Protein AF-A0A965RCB0-F1 (afdb_monomer)

Nearest PDB structures (foldseek):
  7vq3-assembly1_A  TM=2.654E-01  e=3.333E+00  Arabidopsis thaliana

Mean predicted aligned error: 4.6 Å

Radius of gyration: 15.85 Å; Cα contacts (8 Å, |Δi|>4): 165; chains: 1; bounding box: 37×28×46 Å

Structure (mmCIF, N/CA/C/O backbone):
data_AF-A0A965RCB0-F1
#
_entry.id   AF-A0A965RCB0-F1
#
loop_
_atom_site.group_PDB
_atom_site.id
_atom_site.type_symbol
_atom_site.label_atom_id
_atom_site.label_alt_id
_atom_site.label_comp_id
_atom_site.label_asym_id
_a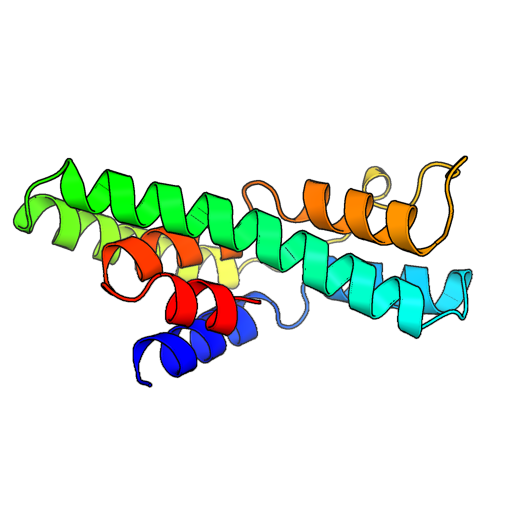tom_site.label_entity_id
_atom_site.label_seq_id
_atom_site.pdbx_PDB_ins_code
_atom_site.Cartn_x
_atom_site.Cartn_y
_atom_site.Cartn_z
_atom_site.occupancy
_atom_site.B_iso_or_equiv
_atom_site.auth_seq_id
_atom_site.auth_comp_id
_atom_site.auth_asym_id
_atom_site.auth_atom_id
_atom_site.pdbx_PDB_model_num
ATOM 1 N N . MET A 1 1 ? 1.564 10.329 13.895 1.00 86.12 1 MET A N 1
ATOM 2 C CA . MET A 1 1 ? 2.891 9.777 13.547 1.00 86.12 1 MET A CA 1
ATOM 3 C C . MET A 1 1 ? 2.936 8.266 13.722 1.00 86.12 1 MET A C 1
ATOM 5 O O . MET A 1 1 ? 3.402 7.598 12.817 1.00 86.12 1 MET A O 1
ATOM 9 N N . GLU A 1 2 ? 2.385 7.724 14.816 1.00 94.62 2 GLU A N 1
ATOM 10 C CA . GLU A 1 2 ? 2.301 6.270 15.046 1.00 94.62 2 GLU A CA 1
ATOM 11 C C . GLU A 1 2 ? 1.715 5.489 13.858 1.00 94.62 2 GLU A C 1
ATOM 13 O O . GLU A 1 2 ? 2.375 4.587 13.361 1.00 94.62 2 GLU A O 1
ATOM 18 N N . ALA A 1 3 ? 0.532 5.873 13.357 1.00 95.50 3 ALA A N 1
ATOM 19 C CA . ALA A 1 3 ? -0.124 5.180 12.242 1.00 95.50 3 ALA A CA 1
ATOM 20 C C . ALA A 1 3 ? 0.777 5.051 11.004 1.00 95.50 3 ALA A C 1
ATOM 22 O O . ALA A 1 3 ? 0.849 3.978 10.421 1.00 95.50 3 ALA A O 1
ATOM 23 N N . PHE A 1 4 ? 1.501 6.117 10.648 1.00 97.50 4 PHE A N 1
ATOM 24 C CA . PHE A 1 4 ? 2.447 6.114 9.533 1.00 97.50 4 PHE A CA 1
ATOM 25 C C . PHE A 1 4 ? 3.600 5.139 9.797 1.00 97.50 4 PHE A C 1
ATOM 27 O O . PHE A 1 4 ? 3.783 4.199 9.039 1.00 97.50 4 PHE A O 1
ATOM 34 N N . LEU A 1 5 ? 4.308 5.290 10.922 1.00 97.56 5 LEU A N 1
ATOM 35 C CA . LEU A 1 5 ? 5.487 4.473 11.236 1.00 97.56 5 LEU A CA 1
ATOM 36 C C . LEU A 1 5 ? 5.163 2.984 11.417 1.00 97.56 5 L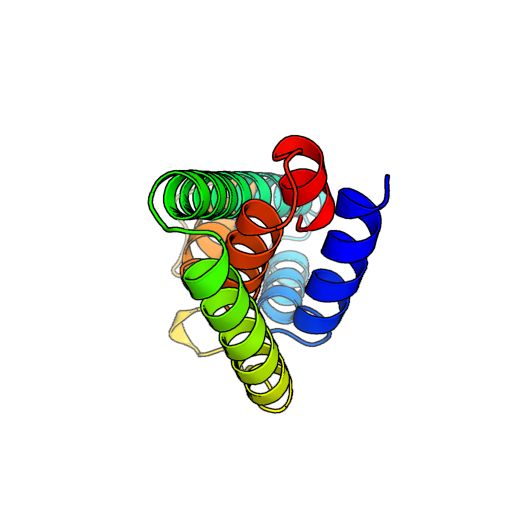EU A C 1
ATOM 38 O O . LEU A 1 5 ? 5.934 2.134 10.981 1.00 97.56 5 LEU A O 1
ATOM 42 N N . VAL A 1 6 ? 4.031 2.660 12.049 1.00 95.44 6 VAL A N 1
ATOM 43 C CA . VAL A 1 6 ? 3.577 1.272 12.221 1.00 95.44 6 VAL A CA 1
ATOM 44 C C . VAL A 1 6 ? 3.198 0.665 10.875 1.00 95.44 6 VAL A C 1
ATOM 46 O O . VAL A 1 6 ? 3.596 -0.461 10.589 1.00 95.44 6 VAL A O 1
ATOM 49 N N . SER A 1 7 ? 2.478 1.415 10.038 1.00 96.19 7 SER A N 1
ATOM 50 C CA . SER A 1 7 ? 2.108 0.965 8.694 1.00 96.19 7 SER A CA 1
ATOM 51 C C . SER A 1 7 ? 3.342 0.721 7.830 1.00 96.19 7 SER A C 1
ATOM 53 O O . SER A 1 7 ? 3.466 -0.353 7.247 1.00 96.19 7 SER A O 1
ATOM 55 N N . THR A 1 8 ? 4.300 1.652 7.846 1.00 96.69 8 THR A N 1
ATOM 56 C CA . THR A 1 8 ? 5.586 1.503 7.156 1.00 96.69 8 THR A CA 1
ATOM 57 C C . THR A 1 8 ? 6.358 0.300 7.652 1.00 96.69 8 THR A C 1
ATOM 59 O O . THR A 1 8 ? 6.821 -0.487 6.841 1.00 96.69 8 THR A O 1
ATOM 62 N N . GLY A 1 9 ? 6.477 0.109 8.967 1.00 94.81 9 GLY A N 1
ATOM 63 C CA . GLY A 1 9 ? 7.197 -1.038 9.516 1.00 94.81 9 GLY A CA 1
ATOM 64 C C . GLY A 1 9 ? 6.578 -2.375 9.105 1.00 94.81 9 GLY A C 1
ATOM 65 O O . GLY A 1 9 ? 7.295 -3.279 8.691 1.00 94.81 9 GLY A O 1
ATOM 66 N N . ILE A 1 10 ? 5.251 -2.496 9.188 1.00 92.19 10 ILE A N 1
ATOM 67 C CA . ILE A 1 10 ? 4.543 -3.738 8.851 1.00 92.19 10 ILE A CA 1
ATOM 68 C C . ILE A 1 10 ? 4.636 -4.036 7.357 1.00 92.19 10 ILE A C 1
ATOM 70 O O . ILE A 1 10 ? 4.983 -5.155 6.988 1.00 92.19 10 ILE A O 1
ATOM 74 N N . VAL A 1 11 ? 4.348 -3.053 6.502 1.00 93.19 11 VAL A N 1
ATOM 75 C CA . VAL A 1 11 ? 4.361 -3.263 5.050 1.00 93.19 11 VAL A CA 1
ATOM 76 C C . VAL A 1 11 ? 5.781 -3.439 4.529 1.00 93.19 11 VAL A C 1
ATOM 78 O O . VAL A 1 11 ? 6.012 -4.347 3.742 1.00 93.19 11 VAL A O 1
ATOM 81 N N . ALA A 1 12 ? 6.762 -2.687 5.037 1.00 92.56 12 ALA A N 1
ATOM 82 C CA . ALA A 1 12 ? 8.160 -2.902 4.669 1.00 92.56 12 ALA A CA 1
ATOM 83 C C . ALA A 1 12 ? 8.622 -4.326 5.001 1.00 92.56 12 ALA A C 1
ATOM 85 O O . ALA A 1 12 ? 9.310 -4.937 4.195 1.00 92.56 12 ALA A O 1
ATOM 86 N N . LEU A 1 13 ? 8.230 -4.877 6.156 1.00 89.69 13 LEU A N 1
ATOM 87 C CA . LEU A 1 13 ? 8.535 -6.271 6.489 1.00 89.69 13 LEU A CA 1
ATOM 88 C C . LEU A 1 13 ? 7.820 -7.261 5.564 1.00 89.69 13 LEU A C 1
ATOM 90 O O . LEU A 1 13 ? 8.425 -8.259 5.183 1.00 89.69 13 LEU A O 1
ATOM 94 N N . ALA A 1 14 ? 6.569 -6.982 5.194 1.00 87.88 14 ALA A N 1
ATOM 95 C CA . ALA A 1 14 ? 5.803 -7.832 4.290 1.00 87.88 14 ALA A CA 1
ATOM 96 C C . ALA A 1 14 ? 6.379 -7.846 2.863 1.00 87.88 14 ALA A C 1
ATOM 98 O O . ALA A 1 14 ? 6.356 -8.890 2.222 1.00 87.88 14 ALA A O 1
ATOM 99 N N . GLU A 1 15 ? 6.919 -6.721 2.394 1.00 89.25 15 GLU A N 1
ATOM 100 C CA . GLU A 1 15 ? 7.421 -6.528 1.025 1.00 89.25 15 GLU A CA 1
ATOM 101 C C . GLU A 1 15 ? 8.904 -6.904 0.843 1.00 89.25 15 GLU A C 1
ATOM 103 O O . GLU A 1 15 ? 9.420 -6.891 -0.278 1.00 89.25 15 GLU A O 1
ATOM 108 N N . ILE A 1 16 ? 9.648 -7.219 1.914 1.00 88.69 16 ILE A N 1
ATOM 109 C CA . ILE A 1 16 ? 11.057 -7.629 1.788 1.00 88.69 16 ILE A CA 1
ATOM 110 C C . ILE A 1 16 ? 11.152 -8.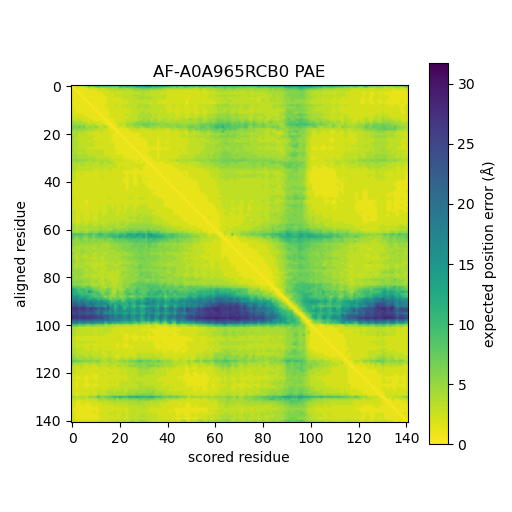969 1.050 1.00 88.69 16 ILE A C 1
ATOM 112 O O . ILE A 1 16 ? 10.704 -10.001 1.543 1.00 88.69 16 ILE A O 1
ATOM 116 N N . GLY A 1 17 ? 11.823 -8.957 -0.106 1.00 83.69 17 GLY A N 1
ATOM 117 C CA . GLY A 1 17 ? 12.051 -10.153 -0.917 1.00 83.69 17 GLY A CA 1
ATOM 118 C C . GLY A 1 17 ? 10.854 -10.578 -1.769 1.00 83.69 17 GLY A C 1
ATOM 119 O O . GLY A 1 17 ? 10.853 -11.699 -2.271 1.00 83.69 17 GLY A O 1
ATOM 120 N N . ASP A 1 18 ? 9.861 -9.705 -1.936 1.00 89.00 18 ASP A N 1
ATOM 121 C CA . ASP A 1 18 ? 8.636 -10.007 -2.674 1.00 89.00 18 ASP A CA 1
ATOM 122 C C . ASP A 1 18 ? 8.822 -9.990 -4.210 1.00 89.00 18 ASP A C 1
ATOM 124 O O . ASP A 1 18 ? 9.764 -9.403 -4.762 1.00 89.00 18 ASP A O 1
ATOM 128 N N . LYS A 1 19 ? 7.877 -10.606 -4.927 1.00 87.31 19 LYS A N 1
ATOM 129 C CA . LYS A 1 19 ? 7.730 -10.605 -6.389 1.00 87.31 19 LYS A CA 1
ATOM 130 C C . LYS A 1 19 ? 7.731 -9.182 -6.965 1.00 87.31 19 LYS A C 1
ATOM 132 O O . LYS A 1 19 ? 8.301 -8.959 -8.033 1.00 87.31 19 LYS A O 1
ATOM 137 N N . THR A 1 20 ? 7.177 -8.201 -6.249 1.00 91.00 20 THR A N 1
ATOM 138 C CA . THR A 1 20 ? 7.155 -6.777 -6.630 1.00 91.00 20 THR A CA 1
ATOM 139 C C . THR A 1 20 ? 8.577 -6.206 -6.742 1.00 91.00 20 THR A C 1
ATOM 141 O O . THR A 1 20 ? 8.886 -5.491 -7.700 1.00 91.00 20 THR A O 1
ATOM 144 N N . GLN A 1 21 ? 9.501 -6.599 -5.853 1.00 91.88 21 GLN A N 1
ATOM 145 C CA . GLN A 1 21 ? 10.914 -6.205 -5.920 1.00 91.88 21 GLN A CA 1
ATOM 146 C C . GLN A 1 21 ? 11.618 -6.804 -7.141 1.00 91.88 21 GLN A C 1
ATOM 148 O O . GLN A 1 21 ? 12.371 -6.117 -7.840 1.00 91.88 21 GLN A O 1
ATOM 153 N N . LEU A 1 22 ? 11.358 -8.081 -7.432 1.00 90.94 22 LEU A N 1
ATOM 154 C CA . LEU A 1 22 ? 11.930 -8.748 -8.599 1.00 90.94 22 LEU A CA 1
ATOM 155 C C . LEU A 1 22 ? 11.384 -8.149 -9.907 1.00 90.94 22 LEU A C 1
ATOM 157 O O . LEU A 1 22 ? 12.152 -7.897 -10.839 1.00 90.94 22 LEU A O 1
ATOM 161 N N . LEU A 1 23 ? 10.087 -7.833 -9.965 1.00 91.81 23 LEU A N 1
ATOM 162 C CA . LEU A 1 23 ? 9.471 -7.130 -11.090 1.00 91.81 23 LEU A CA 1
ATOM 163 C C . LEU A 1 23 ? 10.093 -5.740 -11.292 1.00 91.81 23 LEU A C 1
ATOM 165 O O . LEU A 1 23 ? 10.438 -5.384 -12.423 1.00 91.81 23 LEU A O 1
ATOM 169 N N . ALA A 1 24 ? 10.300 -4.968 -10.216 1.00 93.25 24 ALA A N 1
ATOM 170 C CA . ALA A 1 24 ? 10.993 -3.679 -10.285 1.00 93.25 24 ALA A CA 1
ATOM 171 C C . ALA A 1 24 ? 12.395 -3.829 -10.899 1.00 93.25 24 ALA A C 1
ATOM 173 O O . ALA A 1 24 ? 12.772 -3.050 -11.780 1.00 93.25 24 ALA A O 1
ATOM 174 N N . LEU A 1 25 ? 13.143 -4.860 -10.487 1.00 93.00 25 LEU A N 1
ATOM 175 C CA . LEU A 1 25 ? 14.478 -5.161 -11.003 1.00 93.00 25 LEU A CA 1
ATOM 176 C C . LEU A 1 25 ? 14.449 -5.522 -12.495 1.00 93.00 25 LEU A C 1
ATOM 178 O O . LEU A 1 25 ? 15.250 -4.990 -13.269 1.00 93.00 25 LEU A O 1
ATOM 182 N N . VAL A 1 26 ? 13.500 -6.356 -12.928 1.00 92.25 26 VAL A N 1
ATOM 183 C CA . VAL A 1 26 ? 13.316 -6.720 -14.344 1.00 92.25 26 VAL A CA 1
ATOM 184 C C . VAL A 1 26 ? 12.987 -5.489 -15.191 1.00 92.25 26 VAL A C 1
ATOM 186 O O . VAL A 1 26 ? 13.603 -5.271 -16.238 1.00 92.25 26 VAL A O 1
ATOM 189 N N . LEU A 1 27 ? 12.056 -4.642 -14.742 1.00 92.88 27 LEU A N 1
ATOM 190 C CA . LEU A 1 27 ? 11.689 -3.411 -15.447 1.00 92.88 27 LEU A CA 1
ATOM 191 C C . LEU A 1 27 ? 12.866 -2.430 -15.521 1.00 92.88 27 LEU A C 1
ATOM 193 O O . LEU A 1 27 ? 13.099 -1.833 -16.577 1.00 92.88 27 LEU A O 1
ATOM 197 N N . ALA A 1 28 ? 13.634 -2.287 -14.438 1.00 94.25 28 ALA A N 1
ATOM 198 C CA . ALA A 1 28 ? 14.822 -1.440 -14.397 1.00 94.25 28 ALA A CA 1
ATOM 199 C C . ALA A 1 28 ? 15.906 -1.937 -15.366 1.00 94.25 28 ALA A C 1
ATOM 201 O O . ALA A 1 28 ? 16.444 -1.140 -16.142 1.00 94.25 28 ALA A O 1
ATOM 202 N N . ALA A 1 29 ? 16.172 -3.247 -15.390 1.00 94.31 29 ALA A N 1
ATOM 203 C CA . ALA A 1 29 ? 17.139 -3.865 -16.294 1.00 94.31 29 ALA A CA 1
ATOM 204 C C . ALA A 1 29 ? 16.720 -3.747 -17.771 1.00 94.31 29 ALA A C 1
ATOM 206 O O . ALA A 1 29 ? 17.552 -3.428 -18.626 1.00 94.31 29 ALA A O 1
ATOM 207 N N . LYS A 1 30 ? 15.427 -3.955 -18.063 1.00 90.94 30 LYS A N 1
ATOM 208 C CA . LYS A 1 30 ? 14.850 -3.924 -19.416 1.00 90.94 30 LYS A CA 1
ATOM 209 C C . LYS A 1 30 ? 14.770 -2.513 -19.992 1.00 90.94 30 LYS A C 1
ATOM 211 O O . LYS A 1 30 ? 15.195 -2.288 -21.122 1.00 90.94 30 LYS A O 1
ATOM 216 N N . TYR A 1 31 ? 14.204 -1.566 -19.243 1.00 91.56 31 TYR A N 1
ATOM 217 C CA . TYR A 1 31 ? 13.878 -0.238 -19.770 1.00 91.56 31 TYR A CA 1
ATOM 218 C C . TYR A 1 31 ? 14.932 0.824 -19.470 1.00 91.56 31 TYR A C 1
ATOM 220 O O . TYR A 1 31 ? 14.967 1.829 -20.179 1.00 91.56 31 TYR A O 1
ATOM 228 N N . ARG A 1 32 ? 15.771 0.636 -18.439 1.00 93.88 32 ARG A N 1
ATOM 229 C CA . ARG A 1 32 ? 16.829 1.583 -18.026 1.00 93.88 32 ARG A CA 1
ATOM 230 C C . ARG A 1 32 ? 16.336 3.029 -17.849 1.00 93.88 32 ARG A C 1
ATOM 232 O O . ARG A 1 32 ? 17.065 3.986 -18.097 1.00 93.88 32 ARG A O 1
ATOM 239 N N . LYS A 1 33 ? 15.077 3.193 -17.433 1.00 94.75 33 LYS A N 1
ATOM 240 C CA . LYS A 1 33 ? 14.413 4.485 -17.199 1.00 94.75 33 LYS A CA 1
ATOM 241 C C . LYS A 1 33 ? 13.858 4.521 -15.770 1.00 94.75 33 LYS A C 1
ATOM 243 O O . LYS A 1 33 ? 12.669 4.271 -15.592 1.00 94.75 33 LYS A O 1
ATOM 248 N N . PRO A 1 34 ? 14.690 4.816 -14.754 1.00 95.06 34 PRO A N 1
ATOM 249 C CA . PRO A 1 34 ? 14.295 4.687 -13.350 1.00 95.06 34 PRO A CA 1
ATOM 250 C C . PRO A 1 34 ? 13.177 5.655 -12.953 1.00 95.06 34 PRO A C 1
ATOM 252 O O . PRO A 1 34 ? 12.261 5.255 -12.249 1.00 95.06 34 PRO A O 1
ATOM 255 N N . ILE A 1 35 ? 13.192 6.898 -13.447 1.00 97.62 35 ILE A N 1
ATOM 256 C CA . ILE A 1 35 ? 12.208 7.918 -13.048 1.00 97.62 35 ILE A CA 1
ATOM 257 C C . ILE A 1 35 ? 10.764 7.504 -13.414 1.00 97.62 35 ILE A C 1
ATOM 259 O O . ILE A 1 35 ? 9.926 7.461 -12.516 1.00 97.62 35 ILE A O 1
ATOM 263 N N . PRO A 1 36 ? 10.444 7.131 -14.675 1.00 96.62 36 PRO A N 1
ATOM 264 C CA . PRO A 1 36 ? 9.117 6.610 -15.014 1.00 96.62 36 PRO A CA 1
ATOM 265 C C . PRO A 1 36 ? 8.704 5.368 -14.221 1.00 96.62 36 PRO A C 1
ATOM 267 O O . PRO A 1 36 ? 7.522 5.211 -13.936 1.00 96.62 36 PRO A O 1
ATOM 270 N N . ILE A 1 37 ? 9.657 4.494 -13.884 1.00 96.50 37 ILE A N 1
ATOM 271 C CA . ILE A 1 37 ? 9.388 3.273 -13.117 1.00 96.50 37 ILE A CA 1
ATOM 272 C C . ILE A 1 37 ? 9.004 3.640 -11.682 1.00 96.50 37 ILE A C 1
ATOM 274 O O . ILE A 1 37 ? 7.947 3.228 -11.225 1.00 96.50 37 ILE A O 1
ATOM 278 N N . ILE A 1 38 ? 9.800 4.475 -11.007 1.00 97.50 38 ILE A N 1
ATOM 279 C CA . ILE A 1 38 ? 9.545 4.919 -9.628 1.00 97.50 38 ILE A CA 1
ATOM 280 C C . ILE A 1 38 ? 8.165 5.569 -9.514 1.00 97.50 38 ILE A C 1
ATOM 282 O O . ILE A 1 38 ? 7.382 5.190 -8.651 1.00 97.50 38 ILE A O 1
ATOM 286 N N . PHE A 1 39 ? 7.831 6.505 -10.410 1.00 98.19 39 PHE A N 1
ATOM 287 C CA . PHE A 1 39 ? 6.511 7.141 -10.384 1.00 98.19 39 PHE A CA 1
ATOM 288 C C . PHE A 1 39 ? 5.378 6.178 -10.750 1.00 98.19 39 PHE A C 1
ATOM 290 O O . PHE A 1 39 ? 4.279 6.316 -10.221 1.00 98.19 39 PHE A O 1
ATOM 297 N N . GLY A 1 40 ? 5.628 5.213 -11.639 1.00 97.44 40 GLY A N 1
ATOM 298 C CA . GLY A 1 40 ? 4.654 4.176 -11.972 1.00 97.44 40 GLY A CA 1
ATOM 299 C C . GLY A 1 40 ? 4.311 3.312 -10.759 1.00 97.44 40 GLY A C 1
ATOM 300 O O . GLY A 1 40 ? 3.132 3.141 -10.467 1.00 97.44 40 GLY A O 1
ATOM 301 N N . ILE A 1 41 ? 5.333 2.839 -10.034 1.00 96.44 41 ILE A N 1
ATOM 302 C CA . ILE A 1 41 ? 5.182 2.063 -8.793 1.00 96.44 41 ILE A CA 1
ATOM 303 C C . ILE A 1 41 ? 4.459 2.905 -7.744 1.00 96.44 41 ILE A C 1
ATOM 305 O O . ILE A 1 41 ? 3.398 2.507 -7.288 1.00 96.44 41 ILE A O 1
ATOM 309 N N . LEU A 1 42 ? 4.976 4.101 -7.440 1.00 97.50 42 LEU A N 1
ATOM 310 C CA . LEU A 1 42 ? 4.433 4.981 -6.404 1.00 97.50 42 LEU A CA 1
ATOM 311 C C . LEU A 1 42 ? 2.943 5.282 -6.608 1.00 97.50 42 LEU A C 1
ATOM 313 O O . LEU A 1 42 ? 2.163 5.251 -5.664 1.00 97.50 42 LEU A O 1
ATOM 317 N N . ILE A 1 43 ? 2.529 5.605 -7.836 1.00 98.12 43 ILE A N 1
ATOM 318 C CA . ILE A 1 43 ? 1.124 5.933 -8.106 1.00 98.12 43 ILE A CA 1
ATOM 319 C C . ILE A 1 43 ? 0.262 4.665 -8.090 1.00 98.12 43 ILE A C 1
ATOM 321 O O . ILE A 1 43 ? -0.872 4.720 -7.618 1.00 98.12 43 ILE A O 1
ATOM 325 N N . ALA A 1 44 ? 0.778 3.529 -8.565 1.00 96.56 44 ALA A N 1
ATOM 326 C CA . ALA A 1 44 ? 0.064 2.257 -8.497 1.00 96.56 44 ALA A CA 1
ATOM 327 C C . ALA A 1 44 ? -0.210 1.851 -7.046 1.00 96.56 44 ALA A C 1
ATOM 329 O O . ALA A 1 44 ? -1.359 1.575 -6.694 1.00 96.56 44 ALA A O 1
ATOM 330 N N . THR A 1 45 ? 0.819 1.889 -6.197 1.00 95.69 45 THR A N 1
ATOM 331 C CA . THR A 1 45 ? 0.703 1.535 -4.784 1.00 95.69 45 THR A CA 1
ATOM 332 C C . THR A 1 45 ? -0.165 2.541 -4.040 1.00 95.69 45 THR A C 1
ATOM 334 O O . THR A 1 45 ? -1.085 2.106 -3.357 1.00 95.69 45 THR A O 1
ATOM 337 N N . LEU A 1 46 ? -0.020 3.855 -4.259 1.00 97.75 46 LEU A N 1
ATOM 338 C CA . LEU A 1 46 ? -0.900 4.859 -3.639 1.00 97.75 46 LEU A CA 1
ATOM 339 C C . LEU A 1 46 ? -2.378 4.616 -3.952 1.00 97.75 46 LEU A C 1
ATOM 341 O O . LEU A 1 46 ? -3.213 4.705 -3.054 1.00 97.75 46 LEU A O 1
ATOM 345 N N . VAL A 1 47 ? -2.720 4.320 -5.210 1.00 97.75 47 VAL A N 1
ATOM 346 C CA . VAL A 1 47 ? -4.116 4.062 -5.596 1.00 97.75 47 VAL A CA 1
ATOM 347 C C . VAL A 1 47 ? -4.620 2.779 -4.937 1.00 97.75 47 VAL A C 1
ATOM 349 O O . VAL A 1 47 ? -5.690 2.798 -4.328 1.00 97.75 47 VAL A O 1
ATOM 352 N N . ASN A 1 48 ? -3.851 1.690 -4.998 1.00 96.38 48 ASN A N 1
ATOM 353 C CA . ASN A 1 48 ? -4.223 0.421 -4.370 1.00 96.38 48 ASN A CA 1
ATOM 354 C C . ASN A 1 48 ? -4.424 0.563 -2.857 1.00 96.38 48 ASN A C 1
ATOM 356 O O . ASN A 1 48 ? -5.455 0.161 -2.316 1.00 96.38 48 ASN A O 1
ATOM 360 N N . HIS A 1 49 ? -3.483 1.212 -2.181 1.00 96.56 49 HIS A N 1
ATOM 361 C CA . HIS A 1 49 ? -3.507 1.401 -0.739 1.00 96.56 49 HIS A CA 1
ATOM 362 C C . HIS A 1 49 ? -4.591 2.393 -0.305 1.00 96.56 49 HIS A C 1
ATOM 364 O O . HIS A 1 49 ? -5.217 2.195 0.734 1.00 96.56 49 HIS A O 1
ATOM 370 N N . ALA A 1 50 ? -4.897 3.414 -1.112 1.00 97.44 50 ALA A N 1
ATOM 371 C CA . ALA A 1 50 ? -6.029 4.304 -0.864 1.00 97.44 50 ALA A CA 1
ATOM 372 C C . ALA A 1 50 ? -7.372 3.566 -0.935 1.00 97.44 50 ALA A C 1
ATOM 374 O O . ALA A 1 50 ? -8.223 3.768 -0.067 1.00 97.44 50 ALA A O 1
ATOM 375 N N . VAL A 1 51 ? -7.556 2.690 -1.930 1.00 97.12 51 VAL A N 1
ATOM 376 C CA . VAL A 1 51 ? -8.766 1.861 -2.051 1.00 97.12 51 VAL A CA 1
ATOM 377 C C . VAL A 1 51 ? -8.869 0.896 -0.871 1.00 97.12 51 VAL A C 1
ATOM 379 O O . VAL A 1 51 ? -9.895 0.869 -0.192 1.00 97.12 51 VAL A O 1
ATOM 382 N N . ALA A 1 52 ? -7.796 0.161 -0.574 1.00 96.12 52 ALA A N 1
ATOM 383 C CA . ALA A 1 52 ? -7.725 -0.763 0.555 1.00 96.12 52 ALA A CA 1
ATOM 384 C C . ALA A 1 52 ? -8.009 -0.053 1.892 1.00 96.12 52 ALA A C 1
ATOM 386 O O . ALA A 1 52 ? -8.826 -0.506 2.696 1.00 96.12 52 ALA A O 1
ATOM 387 N N . GLY A 1 53 ? -7.399 1.112 2.104 1.00 96.38 53 GLY A N 1
ATOM 388 C CA . GLY A 1 53 ? -7.605 1.912 3.301 1.00 96.38 53 GLY A CA 1
ATOM 389 C C . GLY A 1 53 ? -9.038 2.434 3.421 1.00 96.38 53 GLY A C 1
ATOM 390 O O . GLY A 1 53 ? -9.621 2.384 4.504 1.00 96.38 53 GLY A O 1
ATOM 391 N N . TYR A 1 54 ? -9.641 2.893 2.320 1.00 96.44 54 TYR A N 1
ATOM 392 C CA . TYR A 1 54 ? -11.041 3.321 2.316 1.00 96.44 54 TYR A CA 1
ATOM 393 C C . TYR A 1 54 ? -11.978 2.169 2.693 1.00 96.44 54 TYR A C 1
ATOM 395 O O . TYR A 1 54 ? -12.860 2.345 3.534 1.00 96.44 54 TYR A O 1
ATOM 403 N N . VAL A 1 55 ? -11.749 0.977 2.132 1.00 94.88 55 VAL A N 1
ATOM 404 C CA . VAL A 1 55 ? -12.495 -0.236 2.494 1.00 94.88 55 VAL A CA 1
ATOM 405 C C . VAL A 1 55 ? -12.325 -0.556 3.981 1.00 94.88 55 VAL A C 1
ATOM 407 O O . VAL A 1 55 ? -13.320 -0.805 4.656 1.00 94.88 55 VAL A O 1
ATOM 410 N N . GLY A 1 56 ? -11.106 -0.485 4.522 1.00 93.88 56 GLY A N 1
ATOM 411 C CA . GLY A 1 56 ? -10.845 -0.698 5.950 1.00 93.88 56 GLY A CA 1
ATOM 412 C C . GLY A 1 56 ? -11.596 0.276 6.858 1.00 93.88 56 GLY A C 1
ATOM 413 O O . GLY A 1 56 ? -12.270 -0.144 7.801 1.00 93.88 56 GLY A O 1
ATOM 414 N N . ALA A 1 57 ? -11.552 1.569 6.536 1.00 93.44 57 ALA A N 1
ATOM 415 C CA . ALA A 1 57 ? -12.283 2.599 7.271 1.00 93.44 57 ALA A CA 1
ATOM 416 C C . ALA A 1 57 ? -13.807 2.395 7.189 1.00 93.44 57 ALA A C 1
ATOM 418 O O . ALA A 1 57 ? -14.517 2.551 8.185 1.00 93.44 57 ALA A O 1
ATOM 419 N N . TRP A 1 58 ? -14.316 2.001 6.018 1.00 94.06 58 TRP A N 1
ATOM 420 C CA . TRP A 1 58 ? -15.730 1.691 5.829 1.00 94.06 58 TRP A CA 1
ATOM 421 C C . TRP A 1 58 ? -16.164 0.478 6.658 1.00 94.06 58 TRP A C 1
ATOM 423 O O . TRP A 1 58 ? -17.149 0.573 7.393 1.00 94.06 58 TRP A O 1
ATOM 433 N N . VAL A 1 59 ? -15.401 -0.621 6.625 1.00 91.56 59 VAL A N 1
ATOM 434 C CA . VAL A 1 59 ? -15.660 -1.810 7.454 1.00 91.56 59 VAL A CA 1
ATOM 435 C C . VAL A 1 59 ? -15.688 -1.422 8.931 1.00 91.56 59 VAL A C 1
ATOM 437 O O . VAL A 1 59 ? -16.628 -1.789 9.632 1.00 91.56 59 VAL A O 1
ATOM 440 N N . ALA A 1 60 ? -14.738 -0.609 9.397 1.00 91.06 60 ALA A N 1
ATOM 441 C CA . ALA A 1 60 ? -14.708 -0.137 10.781 1.00 91.06 60 ALA A CA 1
ATOM 442 C C . ALA A 1 60 ? -15.920 0.686 11.201 1.00 91.06 60 ALA A C 1
ATOM 444 O O . ALA A 1 60 ? -16.339 0.596 12.352 1.00 91.06 60 ALA A O 1
ATOM 445 N N . SER A 1 61 ? -16.517 1.437 10.278 1.00 91.31 61 SER A N 1
ATOM 446 C CA . SER A 1 61 ? -17.767 2.147 10.553 1.00 91.31 61 SER A CA 1
ATOM 447 C C . SER A 1 61 ? -19.000 1.233 10.584 1.00 91.31 61 SER A C 1
ATOM 449 O O . SER A 1 61 ? -20.013 1.598 11.176 1.00 91.31 61 SER A O 1
ATOM 451 N N . ALA A 1 62 ? -18.925 0.055 9.955 1.00 92.69 62 ALA A N 1
ATOM 452 C CA . ALA A 1 62 ? -20.055 -0.851 9.776 1.00 92.69 62 ALA A CA 1
ATOM 453 C C . ALA A 1 62 ? -20.156 -1.950 10.849 1.00 92.69 62 ALA A C 1
ATOM 455 O O . ALA A 1 62 ? -21.249 -2.467 11.083 1.00 92.69 62 ALA A O 1
ATOM 456 N N . VAL A 1 63 ? -19.048 -2.325 11.502 1.00 91.19 63 VAL A N 1
ATOM 457 C CA . VAL A 1 63 ? -19.032 -3.376 12.536 1.00 91.19 63 VAL A CA 1
ATOM 458 C C . VAL A 1 63 ? -18.778 -2.832 13.943 1.00 91.19 63 VAL A C 1
ATOM 460 O O . VAL A 1 63 ? -18.102 -1.828 14.142 1.00 91.19 63 VAL A O 1
ATOM 463 N N . GLY A 1 64 ? -19.310 -3.523 14.956 1.00 91.00 64 GLY A N 1
ATOM 464 C CA . GLY A 1 64 ? -19.085 -3.175 16.361 1.00 91.00 64 GLY A CA 1
ATOM 465 C C . GLY A 1 64 ? -17.644 -3.424 16.829 1.00 91.00 64 GLY A C 1
ATOM 466 O O . GLY A 1 64 ? -16.943 -4.293 16.307 1.00 91.00 64 GLY A O 1
ATOM 467 N N . ALA A 1 65 ? -17.223 -2.703 17.873 1.00 89.62 65 ALA A N 1
ATOM 468 C CA . ALA A 1 65 ? -15.846 -2.718 18.383 1.00 89.62 65 ALA A CA 1
ATOM 469 C C . ALA A 1 65 ? -15.335 -4.113 18.799 1.00 89.62 65 ALA A C 1
ATOM 471 O O . ALA A 1 65 ? -14.175 -4.442 18.557 1.00 89.62 65 ALA A O 1
ATOM 472 N N . GLU A 1 66 ? -16.191 -4.948 19.397 1.00 93.31 66 GLU A N 1
ATOM 473 C CA . GLU A 1 66 ? -15.815 -6.307 19.815 1.00 93.31 66 GLU A CA 1
ATOM 474 C C . GLU A 1 66 ? -15.500 -7.202 18.610 1.00 93.31 66 GLU A C 1
ATOM 476 O O . GLU A 1 66 ? -14.469 -7.871 18.583 1.00 93.31 66 GLU A O 1
ATOM 481 N N . LEU A 1 67 ? -16.351 -7.167 17.579 1.00 92.56 67 LEU A N 1
ATOM 482 C CA . LEU A 1 67 ? -16.123 -7.927 16.352 1.00 92.56 67 LEU A CA 1
ATOM 483 C C . LEU A 1 67 ? -14.878 -7.415 15.618 1.00 92.56 67 LEU A C 1
ATOM 485 O O . LEU A 1 67 ? -14.068 -8.218 15.163 1.00 92.56 67 LEU A O 1
ATOM 489 N N . MET A 1 68 ? -14.679 -6.093 15.572 1.00 91.62 68 MET A N 1
ATOM 490 C CA . MET A 1 68 ? -13.481 -5.498 14.981 1.00 91.62 68 MET A CA 1
ATOM 491 C C . MET A 1 68 ? -12.197 -5.975 15.671 1.00 91.62 68 MET A C 1
ATOM 493 O O . MET A 1 68 ? -11.221 -6.297 14.997 1.00 91.62 68 MET A O 1
ATOM 497 N N . ARG A 1 69 ? -12.192 -6.086 17.007 1.00 91.50 69 ARG A N 1
ATOM 498 C CA . ARG A 1 69 ? -11.031 -6.598 17.752 1.00 91.50 69 ARG A CA 1
ATOM 499 C C . ARG A 1 69 ? -10.630 -7.999 17.286 1.00 91.50 69 ARG A C 1
ATOM 501 O O . ARG A 1 69 ? -9.443 -8.255 17.088 1.00 91.50 69 ARG A O 1
ATOM 508 N N . TRP A 1 70 ? -11.606 -8.885 17.089 1.00 93.94 70 TRP A N 1
ATOM 509 C CA . TRP A 1 70 ? -11.358 -10.237 16.588 1.00 93.94 70 TRP A CA 1
ATOM 510 C C . TRP A 1 70 ? -10.934 -10.253 15.123 1.00 93.94 70 TRP A C 1
ATOM 512 O O . TRP A 1 70 ? -9.985 -10.961 14.797 1.00 93.94 70 TRP A O 1
ATOM 522 N N . ILE A 1 71 ? -11.570 -9.446 14.267 1.00 89.75 71 ILE A N 1
ATOM 523 C CA . ILE A 1 71 ? -11.185 -9.305 12.854 1.00 89.75 71 ILE A CA 1
ATOM 524 C C . ILE A 1 71 ? -9.709 -8.915 12.750 1.00 89.75 71 ILE A C 1
ATOM 526 O O . ILE A 1 71 ? -8.952 -9.609 12.077 1.00 89.75 71 ILE A O 1
ATOM 530 N N . LEU A 1 72 ? -9.287 -7.869 13.469 1.00 91.19 72 LEU A N 1
ATOM 531 C CA . LEU A 1 72 ? -7.902 -7.396 13.457 1.00 91.19 72 LEU A CA 1
ATOM 532 C C . LEU A 1 72 ? -6.926 -8.440 14.010 1.00 91.19 72 LEU A C 1
ATOM 534 O O . LEU A 1 72 ? -5.870 -8.676 13.427 1.00 91.19 72 LEU A O 1
ATOM 538 N N . GLY A 1 73 ? -7.267 -9.074 15.135 1.00 91.69 73 GLY A N 1
ATOM 539 C CA . GLY A 1 73 ? -6.418 -10.100 15.740 1.00 91.69 73 GLY A CA 1
ATOM 540 C C . GLY A 1 73 ? -6.188 -11.284 14.799 1.00 91.69 73 GLY A C 1
ATOM 541 O O . GLY A 1 73 ? -5.048 -11.685 14.570 1.00 91.69 73 GLY A O 1
ATOM 542 N N . VAL A 1 74 ? -7.264 -11.802 14.200 1.00 92.56 74 VAL A N 1
ATOM 543 C CA . VAL A 1 74 ? -7.195 -12.916 13.247 1.00 92.56 74 VAL A CA 1
ATOM 544 C C . VAL A 1 74 ? -6.470 -12.503 11.966 1.00 92.56 74 VAL A C 1
ATOM 546 O O . VAL A 1 74 ? -5.636 -13.268 11.486 1.00 92.56 74 VAL A O 1
ATOM 549 N N . SER A 1 75 ? -6.709 -11.297 11.437 1.00 88.38 75 SER A N 1
ATOM 550 C CA . SER A 1 75 ? -6.033 -10.830 10.222 1.00 88.38 75 SER A CA 1
ATOM 551 C C . SER A 1 75 ? -4.527 -10.687 10.420 1.00 88.38 75 SER A C 1
ATOM 553 O O . SER A 1 75 ? -3.769 -11.089 9.545 1.00 88.38 75 SER A O 1
ATOM 555 N N . PHE A 1 76 ? -4.066 -10.178 11.569 1.00 88.25 76 PHE A N 1
ATOM 556 C CA . PHE A 1 76 ? -2.628 -10.081 11.846 1.00 88.25 76 PHE A CA 1
ATOM 557 C C . PHE A 1 76 ? -1.963 -11.452 11.998 1.00 88.25 76 PHE A C 1
ATOM 559 O O . PHE A 1 76 ? -0.848 -11.634 11.516 1.00 88.25 76 PHE A O 1
ATOM 566 N N . LEU A 1 77 ? -2.639 -12.429 12.611 1.00 91.69 77 LEU A N 1
ATOM 567 C CA . LEU A 1 77 ? -2.129 -13.802 12.687 1.00 91.69 77 LEU A CA 1
ATOM 568 C C . LEU A 1 77 ? -2.071 -14.466 11.306 1.00 91.69 77 LEU A C 1
ATOM 570 O O . LEU A 1 77 ? -1.069 -15.097 10.975 1.00 91.69 77 LEU A O 1
ATOM 574 N N . ALA A 1 78 ? -3.110 -14.287 10.487 1.00 89.38 78 ALA A N 1
ATOM 575 C CA . ALA A 1 78 ? -3.135 -14.781 9.113 1.00 89.38 78 ALA A CA 1
ATOM 576 C C . ALA A 1 78 ? -2.012 -14.154 8.270 1.00 89.38 78 ALA A C 1
ATOM 578 O O . ALA A 1 78 ? -1.292 -14.867 7.577 1.00 89.38 78 ALA A O 1
ATOM 579 N N . MET A 1 79 ? -1.806 -12.841 8.396 1.00 87.12 79 MET A N 1
ATOM 580 C CA . MET A 1 79 ? -0.712 -12.113 7.748 1.00 87.12 79 MET A CA 1
ATOM 581 C C . MET A 1 79 ? 0.665 -12.612 8.187 1.00 87.12 79 MET A C 1
ATOM 583 O O . MET A 1 79 ? 1.531 -12.831 7.346 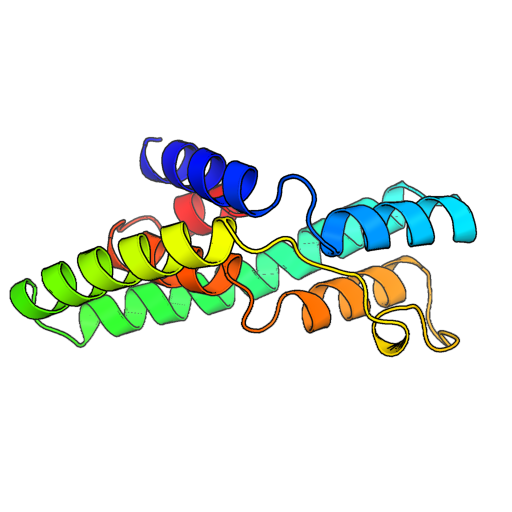1.00 87.12 79 MET A O 1
ATOM 587 N N . ALA A 1 80 ? 0.871 -12.819 9.490 1.00 87.50 80 ALA A N 1
ATOM 588 C CA . ALA A 1 80 ? 2.127 -13.351 10.011 1.00 87.50 80 ALA A CA 1
ATOM 589 C C . ALA A 1 80 ? 2.424 -14.749 9.452 1.00 87.50 80 ALA A C 1
ATOM 591 O O . ALA A 1 80 ? 3.563 -15.029 9.094 1.00 87.50 80 ALA A O 1
ATOM 592 N N . ALA A 1 81 ? 1.407 -15.609 9.336 1.00 90.19 81 ALA A N 1
ATOM 593 C CA . ALA A 1 81 ? 1.554 -16.923 8.719 1.00 90.19 81 ALA A CA 1
ATOM 594 C C . ALA A 1 81 ? 1.847 -16.832 7.211 1.00 90.19 81 ALA A C 1
ATOM 596 O O . ALA A 1 81 ? 2.704 -17.564 6.722 1.00 90.19 81 ALA A O 1
ATOM 597 N N . TRP A 1 82 ? 1.184 -15.924 6.484 1.00 87.38 82 TRP A N 1
ATOM 598 C CA . TRP A 1 82 ? 1.418 -15.716 5.050 1.00 87.38 82 TRP A CA 1
ATOM 599 C C . TRP A 1 82 ? 2.845 -15.230 4.783 1.00 87.38 82 TRP A C 1
ATOM 601 O O . TRP A 1 82 ? 3.519 -15.788 3.929 1.00 87.38 82 TRP A O 1
ATOM 611 N N . MET A 1 83 ? 3.366 -14.290 5.578 1.00 84.50 83 MET A N 1
ATOM 612 C CA . MET A 1 83 ? 4.744 -13.792 5.437 1.00 84.50 83 MET A CA 1
ATOM 613 C C . MET A 1 83 ? 5.831 -14.879 5.567 1.00 84.50 83 MET A C 1
ATOM 615 O O . MET A 1 83 ? 6.964 -14.654 5.154 1.00 84.50 83 MET A O 1
ATOM 619 N N . LEU A 1 84 ? 5.522 -16.056 6.130 1.00 86.44 84 LEU A N 1
ATOM 620 C CA . LEU A 1 84 ? 6.460 -17.186 6.191 1.00 86.44 84 LEU A CA 1
ATOM 621 C C . LEU A 1 84 ? 6.571 -17.956 4.867 1.00 86.44 84 LEU A C 1
A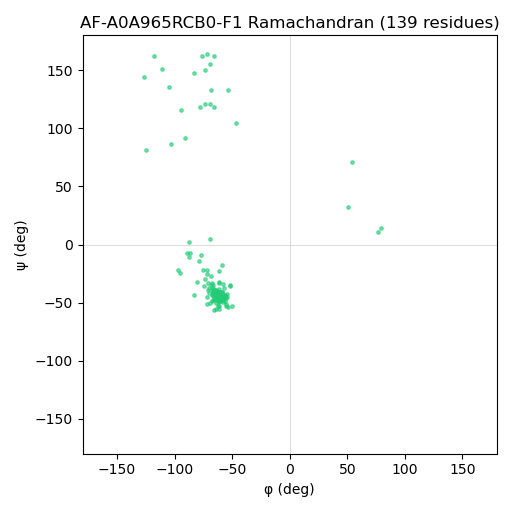TOM 623 O O . LEU A 1 84 ? 7.480 -18.773 4.715 1.00 86.44 84 LEU A O 1
ATOM 627 N N . VAL A 1 85 ? 5.646 -17.737 3.933 1.00 85.38 85 VAL A N 1
ATOM 628 C CA . VAL A 1 85 ? 5.633 -18.364 2.613 1.00 85.38 85 VAL A CA 1
ATOM 629 C C . VAL A 1 85 ? 6.327 -17.420 1.627 1.00 85.38 85 VAL A C 1
ATOM 631 O O . VAL A 1 85 ? 5.823 -16.323 1.406 1.00 85.38 85 VAL A O 1
ATOM 634 N N . PRO A 1 86 ? 7.472 -17.807 1.032 1.00 79.62 86 PRO A N 1
ATOM 635 C CA . PRO A 1 86 ? 8.175 -16.951 0.084 1.00 79.62 86 PR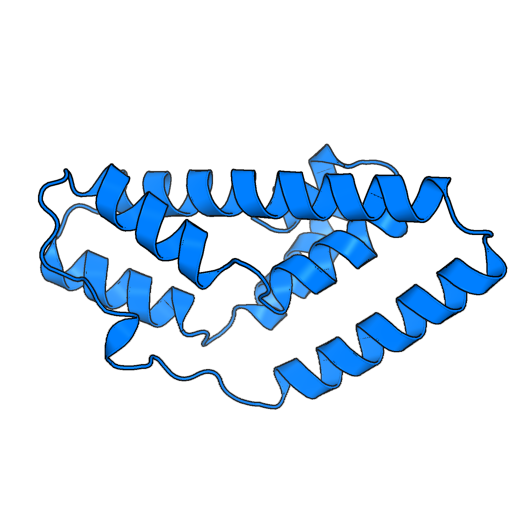O A CA 1
ATOM 636 C C . PRO A 1 86 ? 7.386 -16.778 -1.212 1.00 79.62 86 PRO A C 1
ATOM 638 O O . PRO A 1 86 ? 6.961 -17.771 -1.815 1.00 79.62 86 PRO A O 1
ATOM 641 N N . ASP A 1 87 ? 7.278 -15.536 -1.672 1.00 80.56 87 ASP A N 1
ATOM 642 C CA . ASP A 1 87 ? 6.683 -15.221 -2.964 1.00 80.56 87 ASP A CA 1
ATOM 643 C C . ASP A 1 87 ? 7.611 -15.607 -4.120 1.00 80.56 87 ASP A C 1
ATOM 645 O O . ASP A 1 87 ? 8.843 -15.633 -4.011 1.00 80.56 87 ASP A O 1
ATOM 649 N N . LYS A 1 88 ? 7.000 -15.949 -5.252 1.00 77.69 88 LYS A N 1
ATOM 650 C CA . LYS A 1 88 ? 7.688 -16.271 -6.502 1.00 77.69 88 LYS A CA 1
ATOM 651 C C . LYS A 1 88 ? 7.110 -15.398 -7.602 1.00 77.69 88 LYS A C 1
ATOM 653 O O . LYS A 1 88 ? 5.920 -15.111 -7.603 1.00 77.69 88 LYS A O 1
ATOM 658 N N . LEU A 1 89 ? 7.964 -14.984 -8.530 1.00 72.94 89 LEU A N 1
ATOM 659 C CA . LEU A 1 89 ? 7.491 -14.434 -9.793 1.00 72.94 89 LEU A CA 1
ATOM 660 C C . LEU A 1 89 ? 6.954 -15.579 -10.649 1.00 72.94 89 LEU A C 1
ATOM 662 O O . LEU A 1 89 ? 7.727 -16.482 -10.979 1.00 72.94 89 LEU A O 1
ATOM 666 N N . ASP A 1 90 ? 5.682 -15.518 -11.030 1.00 72.25 90 ASP A N 1
ATOM 667 C CA . ASP A 1 90 ? 5.143 -16.398 -12.060 1.00 72.25 90 ASP A CA 1
ATOM 668 C C . ASP A 1 90 ? 5.452 -15.828 -13.455 1.00 72.25 90 ASP A C 1
ATOM 670 O O . ASP A 1 90 ? 5.507 -14.614 -13.670 1.00 72.25 90 ASP A O 1
ATOM 674 N N . ASP A 1 91 ? 5.659 -16.710 -14.436 1.00 61.97 91 ASP A N 1
ATOM 675 C CA . ASP A 1 91 ? 6.082 -16.319 -15.789 1.00 61.97 91 ASP A CA 1
ATOM 676 C C . ASP A 1 91 ? 5.064 -15.404 -16.512 1.00 61.97 91 ASP A C 1
ATOM 678 O O . ASP A 1 91 ? 5.447 -14.652 -17.413 1.00 61.97 91 ASP A O 1
ATOM 682 N N . ASP A 1 92 ? 3.779 -15.423 -16.123 1.00 62.66 92 ASP A N 1
ATOM 683 C CA . ASP A 1 92 ? 2.728 -14.576 -16.727 1.00 62.66 92 ASP A CA 1
ATOM 684 C C . ASP A 1 92 ? 2.606 -13.184 -16.064 1.00 62.66 92 ASP A C 1
ATOM 686 O O . ASP A 1 92 ? 1.994 -12.281 -16.643 1.00 62.66 92 ASP A O 1
ATOM 690 N N . ASP A 1 93 ? 3.271 -12.963 -14.921 1.00 62.91 93 ASP A N 1
ATOM 691 C CA . ASP A 1 93 ? 3.353 -11.655 -14.244 1.00 62.91 93 ASP A CA 1
ATOM 692 C C . ASP A 1 93 ? 4.364 -10.711 -14.939 1.00 62.91 93 ASP A C 1
ATOM 694 O O . ASP A 1 93 ? 4.451 -9.509 -14.662 1.00 62.91 93 ASP A O 1
ATOM 698 N N . GLY A 1 94 ? 5.131 -11.249 -15.897 1.00 56.12 94 GLY A N 1
ATOM 699 C CA . GLY A 1 94 ? 6.257 -10.606 -16.567 1.00 56.12 94 GLY A CA 1
ATOM 700 C C . GLY A 1 94 ? 5.973 -10.087 -17.980 1.00 56.12 94 GLY A C 1
ATOM 701 O O . GLY A 1 94 ? 6.356 -10.680 -18.981 1.00 56.12 94 GLY A O 1
ATOM 702 N N . THR A 1 95 ? 5.460 -8.861 -18.088 1.00 60.06 95 THR A N 1
ATOM 703 C CA . THR A 1 95 ? 5.574 -7.998 -19.287 1.00 60.06 95 THR A CA 1
ATOM 704 C C . THR A 1 95 ? 5.100 -8.595 -20.625 1.00 60.06 95 THR A C 1
ATOM 706 O O . THR A 1 95 ? 5.880 -8.755 -21.570 1.00 60.06 95 THR A O 1
ATOM 709 N N . LYS A 1 96 ? 3.783 -8.772 -20.792 1.00 56.56 96 LYS A N 1
ATOM 710 C CA . LYS A 1 96 ? 3.191 -8.803 -22.144 1.00 56.56 96 LYS A CA 1
ATOM 711 C C . LYS A 1 96 ? 3.620 -7.532 -22.895 1.00 56.56 96 LYS A C 1
ATOM 713 O O . LYS A 1 96 ? 3.619 -6.444 -22.320 1.00 56.56 96 LYS A O 1
ATOM 718 N N . SER A 1 97 ? 4.072 -7.686 -24.146 1.00 51.19 97 SER A N 1
ATOM 719 C CA . SER A 1 97 ? 4.640 -6.615 -24.985 1.00 51.19 97 SER A CA 1
ATOM 720 C C . SER A 1 97 ? 3.763 -5.360 -24.940 1.00 51.19 97 SER A C 1
ATOM 722 O O . SER A 1 97 ? 2.661 -5.330 -25.493 1.00 51.19 97 SER A O 1
ATOM 724 N N . ALA A 1 98 ? 4.219 -4.342 -24.211 1.00 55.88 98 ALA A N 1
ATOM 725 C CA . ALA A 1 98 ? 3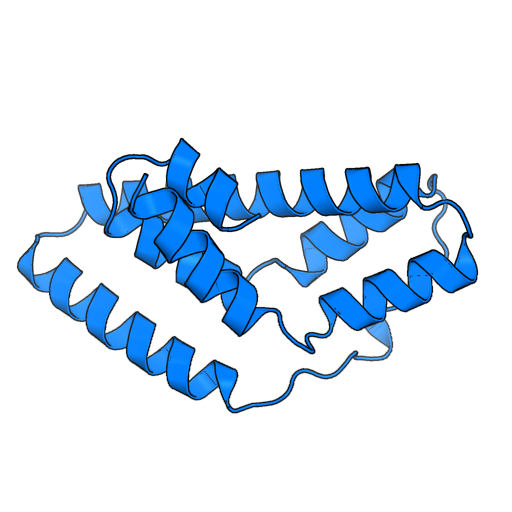.408 -3.173 -23.938 1.00 55.88 98 ALA A CA 1
ATOM 726 C C . ALA A 1 98 ? 3.389 -2.265 -25.167 1.00 55.88 98 ALA A C 1
ATOM 728 O O . ALA A 1 98 ? 4.400 -1.695 -25.568 1.00 55.88 98 ALA A O 1
ATOM 729 N N . ARG A 1 99 ? 2.192 -2.063 -25.717 1.00 68.62 99 ARG A N 1
ATOM 730 C CA . ARG A 1 99 ? 1.882 -1.014 -26.701 1.00 68.62 99 ARG A CA 1
ATOM 731 C C . ARG A 1 99 ? 1.925 0.402 -26.072 1.00 68.62 99 ARG A C 1
ATOM 733 O O . ARG A 1 99 ? 1.596 1.379 -26.736 1.00 68.62 99 ARG A O 1
ATOM 740 N N . TYR A 1 100 ? 2.314 0.515 -24.797 1.00 74.12 100 TYR A N 1
ATOM 741 C CA . TYR A 1 100 ? 2.257 1.712 -23.951 1.00 74.12 100 TYR A CA 1
ATOM 742 C C . TYR A 1 100 ? 3.656 2.166 -23.486 1.00 74.12 100 TYR A C 1
ATOM 744 O O . TYR A 1 100 ? 4.616 1.401 -23.518 1.00 74.12 100 TYR A O 1
ATOM 752 N N . GLY A 1 101 ? 3.783 3.419 -23.026 1.00 90.56 101 GLY A N 1
ATOM 753 C CA . GLY A 1 101 ? 5.038 3.955 -22.474 1.00 90.56 101 GLY A CA 1
ATOM 754 C C . GLY A 1 101 ? 5.472 3.282 -21.161 1.00 90.56 101 GLY A C 1
ATOM 755 O O . GLY A 1 101 ? 4.661 2.657 -20.478 1.00 90.56 101 GLY A O 1
ATOM 756 N N . VAL A 1 102 ? 6.750 3.441 -20.780 1.00 93.38 102 VAL A N 1
ATOM 757 C CA . VAL A 1 102 ? 7.352 2.783 -19.595 1.00 93.38 102 VAL A CA 1
ATOM 758 C C . VAL A 1 102 ? 6.577 3.073 -18.310 1.00 93.38 102 VAL A C 1
ATOM 760 O O . VAL A 1 102 ? 6.254 2.137 -17.593 1.00 93.38 102 VAL A O 1
ATOM 763 N N . PHE A 1 103 ? 6.213 4.336 -18.063 1.00 95.31 103 PHE A N 1
ATOM 764 C CA . PHE A 1 103 ? 5.414 4.723 -16.893 1.00 95.31 103 PHE A CA 1
ATOM 765 C C . PHE A 1 103 ? 4.111 3.918 -16.793 1.00 95.31 103 PHE A C 1
ATOM 767 O O . PHE A 1 103 ? 3.859 3.282 -15.778 1.00 95.31 103 PHE A O 1
ATOM 774 N N . LEU A 1 104 ? 3.308 3.909 -17.865 1.00 94.00 104 LEU A N 1
ATOM 775 C CA . LEU A 1 104 ? 2.006 3.241 -17.867 1.00 94.00 104 LEU A CA 1
ATOM 776 C C . LEU A 1 104 ? 2.155 1.718 -17.785 1.00 94.00 104 LEU A C 1
ATOM 778 O O . LEU A 1 104 ? 1.359 1.058 -17.131 1.00 94.00 104 LEU A O 1
ATOM 782 N N . THR A 1 105 ? 3.201 1.171 -18.407 1.00 92.50 105 THR A N 1
ATOM 783 C CA . THR A 1 105 ? 3.538 -0.253 -18.294 1.00 92.50 105 THR A CA 1
ATOM 784 C C . THR A 1 105 ? 3.836 -0.631 -16.846 1.00 92.50 105 THR A C 1
ATOM 786 O O . THR A 1 105 ? 3.283 -1.606 -16.350 1.00 92.50 105 THR A O 1
ATOM 789 N N . THR A 1 106 ? 4.675 0.147 -16.156 1.00 94.44 106 THR A N 1
ATOM 790 C CA . THR A 1 106 ? 5.000 -0.085 -14.746 1.00 94.44 106 THR A CA 1
ATOM 791 C C . THR A 1 106 ? 3.780 0.101 -13.854 1.00 94.44 106 THR A C 1
ATOM 793 O O . THR A 1 106 ? 3.514 -0.766 -13.031 1.00 94.44 106 THR A O 1
ATOM 796 N N . PHE A 1 107 ? 3.024 1.186 -14.046 1.00 95.56 107 PHE A N 1
ATOM 797 C CA . PHE A 1 107 ? 1.811 1.458 -13.278 1.00 95.56 107 PHE A CA 1
ATOM 798 C C . PHE A 1 107 ? 0.828 0.291 -13.367 1.00 95.56 107 PHE A C 1
ATOM 800 O O . PHE A 1 107 ? 0.420 -0.228 -12.340 1.00 95.56 107 PHE A O 1
ATOM 807 N N . LEU A 1 108 ? 0.485 -0.166 -14.577 1.00 93.62 108 LEU A N 1
ATOM 808 C CA . LEU A 1 108 ? -0.474 -1.260 -14.750 1.00 93.62 108 LEU A CA 1
ATOM 809 C C . LEU A 1 108 ? 0.049 -2.586 -14.193 1.00 93.62 108 LEU A C 1
ATOM 811 O O . LEU A 1 108 ? -0.725 -3.323 -13.591 1.00 93.62 108 LEU A O 1
ATOM 815 N N . ALA A 1 109 ? 1.339 -2.883 -14.377 1.00 92.25 109 ALA A N 1
ATOM 816 C CA . ALA A 1 109 ? 1.932 -4.111 -13.858 1.00 92.25 109 ALA A CA 1
ATOM 817 C C . ALA A 1 109 ? 1.860 -4.155 -12.326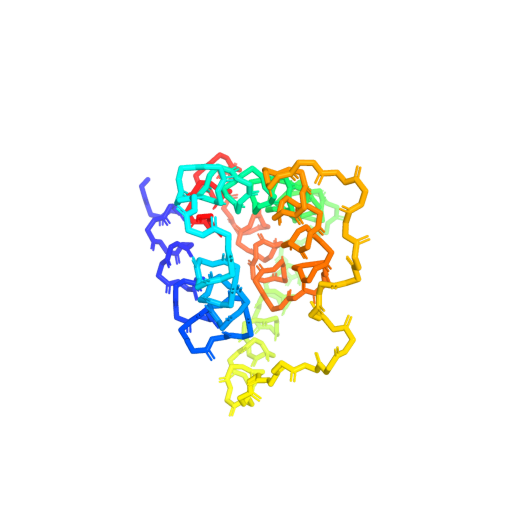 1.00 92.25 109 ALA A C 1
ATOM 819 O O 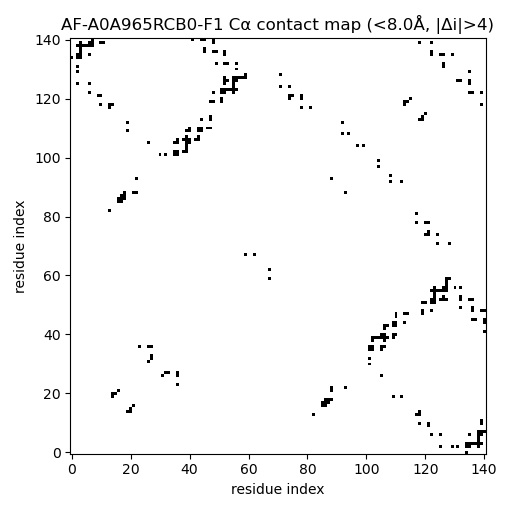. ALA A 1 109 ? 1.303 -5.097 -11.776 1.00 92.25 109 ALA A O 1
ATOM 820 N N . PHE A 1 110 ? 2.338 -3.110 -11.645 1.00 93.56 110 PHE A N 1
ATOM 821 C CA . PHE A 1 110 ? 2.269 -3.038 -10.183 1.00 93.56 110 PHE A CA 1
ATOM 822 C C . PHE A 1 110 ? 0.832 -2.957 -9.687 1.00 93.56 110 PHE A C 1
ATOM 824 O O . PHE A 1 110 ? 0.479 -3.644 -8.741 1.00 93.56 110 PHE A O 1
ATOM 831 N N . PHE A 1 111 ? -0.023 -2.182 -10.357 1.00 93.56 111 PHE A N 1
ATOM 832 C CA . PHE A 1 111 ? -1.419 -2.052 -9.963 1.00 93.56 111 PHE A CA 1
ATOM 833 C C . PHE A 1 111 ? -2.118 -3.411 -9.925 1.00 93.56 111 PHE A C 1
ATOM 835 O O . PHE A 1 111 ? -2.783 -3.710 -8.942 1.00 93.56 111 PHE A O 1
ATOM 842 N N . VAL A 1 112 ? -1.942 -4.239 -10.960 1.00 91.56 112 VAL A N 1
ATOM 843 C CA . VAL A 1 112 ? -2.557 -5.571 -11.038 1.00 91.56 112 VAL A CA 1
ATOM 844 C C . VAL A 1 112 ? -1.916 -6.553 -10.061 1.00 91.56 112 VAL A C 1
ATOM 846 O O . VAL A 1 112 ? -2.645 -7.260 -9.374 1.00 91.56 112 VAL A O 1
ATOM 849 N N . VAL A 1 113 ? -0.582 -6.586 -9.983 1.00 89.38 113 VAL A N 1
ATOM 850 C CA . VAL A 1 113 ? 0.157 -7.523 -9.115 1.00 89.38 113 VAL A CA 1
ATOM 851 C C . VAL A 1 113 ? -0.174 -7.322 -7.635 1.00 89.38 113 VAL A C 1
ATOM 853 O O . VAL A 1 113 ? -0.210 -8.290 -6.881 1.00 89.38 113 VAL A O 1
ATOM 856 N N . GLU A 1 114 ? -0.451 -6.084 -7.238 1.00 91.00 114 GLU A N 1
ATOM 857 C CA . GLU A 1 114 ? -0.756 -5.708 -5.855 1.00 91.00 114 GLU A CA 1
ATOM 858 C C . GLU A 1 114 ? -2.244 -5.861 -5.488 1.00 91.00 114 GLU A C 1
ATOM 860 O O . GLU A 1 114 ? -2.612 -5.692 -4.324 1.00 91.00 114 GLU A O 1
ATOM 865 N N . ILE A 1 115 ? -3.137 -6.168 -6.442 1.00 89.75 115 ILE A N 1
ATOM 866 C CA . ILE A 1 115 ? -4.552 -6.416 -6.121 1.00 89.75 115 ILE A CA 1
ATOM 867 C C . ILE A 1 115 ? -4.685 -7.723 -5.341 1.00 89.75 115 ILE A C 1
ATOM 869 O O . ILE A 1 115 ? -4.380 -8.802 -5.842 1.00 89.75 115 ILE A O 1
ATOM 873 N N . GLY A 1 116 ? -5.234 -7.624 -4.130 1.00 83.88 116 GLY A N 1
ATOM 874 C CA . GLY A 1 116 ? -5.481 -8.770 -3.258 1.00 83.88 116 GLY A CA 1
ATOM 875 C C . GLY A 1 116 ? -4.237 -9.311 -2.559 1.00 83.88 116 GLY A C 1
ATOM 876 O O . GLY A 1 116 ? -4.321 -10.377 -1.950 1.00 83.88 116 GLY A O 1
ATOM 877 N N . ASP A 1 117 ? -3.112 -8.597 -2.621 1.00 88.94 117 ASP A N 1
ATOM 878 C CA . ASP A 1 117 ? -1.899 -9.001 -1.919 1.00 88.94 117 ASP A CA 1
ATOM 879 C C . ASP A 1 117 ? -2.018 -8.806 -0.396 1.00 88.94 117 ASP A C 1
ATOM 881 O O . ASP A 1 117 ? -2.873 -8.073 0.122 1.00 88.94 117 ASP A O 1
ATOM 885 N N . LYS A 1 118 ? -1.113 -9.449 0.339 1.00 88.38 118 LYS A N 1
ATOM 886 C CA . LYS A 1 118 ? -0.951 -9.366 1.790 1.00 88.38 118 LYS A CA 1
ATOM 887 C C . LYS A 1 118 ? -0.858 -7.906 2.262 1.00 88.38 118 LYS A C 1
ATOM 889 O O . LYS A 1 118 ? -1.427 -7.551 3.296 1.00 88.38 118 LYS A O 1
ATOM 894 N N . THR A 1 119 ? -0.232 -7.017 1.494 1.00 91.31 119 THR A N 1
ATOM 895 C CA . THR A 1 119 ? -0.137 -5.585 1.817 1.00 91.31 119 THR A CA 1
ATOM 896 C C . THR A 1 119 ? -1.476 -4.864 1.756 1.00 91.31 119 THR A C 1
ATOM 898 O O . THR A 1 119 ? -1.777 -4.085 2.665 1.00 91.31 119 THR A O 1
ATOM 901 N N . GLN A 1 120 ? -2.359 -5.182 0.802 1.00 91.81 120 GLN A N 1
ATOM 902 C CA . GLN A 1 120 ? -3.725 -4.647 0.797 1.00 91.81 120 GLN A CA 1
ATOM 903 C C . GLN A 1 120 ? -4.515 -5.105 2.023 1.00 91.81 120 GLN A C 1
ATOM 905 O O . GLN A 1 120 ? -5.199 -4.293 2.649 1.00 91.81 120 GLN A O 1
ATOM 910 N N . ILE A 1 121 ? -4.388 -6.374 2.421 1.00 91.19 121 ILE A N 1
ATOM 911 C CA . ILE A 1 121 ? -5.054 -6.901 3.623 1.00 91.19 121 ILE A CA 1
ATOM 912 C C . ILE A 1 121 ? -4.534 -6.192 4.880 1.00 91.19 121 ILE A C 1
ATOM 914 O O . ILE A 1 121 ? -5.328 -5.748 5.716 1.00 91.19 121 ILE A O 1
ATOM 918 N N . ALA A 1 122 ? -3.214 -6.026 4.999 1.00 92.50 122 ALA A N 1
ATOM 919 C CA . ALA A 1 122 ? -2.607 -5.269 6.089 1.00 92.50 122 ALA A CA 1
ATOM 920 C C . ALA A 1 122 ? -3.126 -3.826 6.125 1.00 92.50 122 ALA A C 1
ATOM 922 O O . ALA A 1 122 ? -3.467 -3.316 7.190 1.00 92.50 122 ALA A O 1
ATOM 923 N N . THR A 1 123 ? -3.254 -3.189 4.965 1.00 95.25 123 THR A N 1
ATOM 924 C CA . THR A 1 123 ? -3.729 -1.807 4.828 1.00 95.25 123 THR A CA 1
ATOM 925 C C . THR A 1 123 ? -5.186 -1.653 5.240 1.00 95.25 123 THR A C 1
ATOM 927 O O . THR A 1 123 ? -5.517 -0.718 5.966 1.00 95.25 123 THR A O 1
ATOM 930 N N . VAL A 1 124 ? -6.050 -2.596 4.851 1.00 94.88 124 VAL A N 1
ATOM 931 C CA . VAL A 1 124 ? -7.451 -2.658 5.300 1.00 94.88 124 VAL A CA 1
ATOM 932 C C . VAL A 1 124 ? -7.505 -2.754 6.827 1.00 94.88 124 VAL A C 1
ATOM 934 O O . VAL A 1 124 ? -8.201 -1.970 7.470 1.00 94.88 124 VAL A O 1
ATOM 937 N N . ALA A 1 125 ? -6.734 -3.666 7.428 1.00 93.44 125 ALA A N 1
ATOM 938 C CA . ALA A 1 125 ? -6.689 -3.835 8.881 1.00 93.44 125 ALA A CA 1
ATOM 939 C C . ALA A 1 125 ? -6.143 -2.583 9.597 1.00 93.44 125 ALA A C 1
ATOM 941 O O . ALA A 1 125 ? -6.690 -2.133 10.605 1.00 93.44 125 ALA A O 1
ATOM 942 N N . LEU A 1 126 ? -5.084 -1.973 9.064 1.00 94.44 126 LEU A N 1
ATOM 943 C CA . LEU A 1 126 ? -4.480 -0.765 9.623 1.00 94.44 126 LEU A CA 1
ATOM 944 C C . LEU A 1 126 ? -5.418 0.441 9.527 1.00 94.44 126 LEU A C 1
ATOM 946 O O . LEU A 1 126 ? -5.536 1.180 10.502 1.00 94.44 126 LEU A O 1
ATOM 950 N N . ALA A 1 127 ? -6.127 0.614 8.412 1.00 95.50 127 ALA A N 1
ATOM 951 C CA . ALA A 1 127 ? -7.119 1.676 8.247 1.00 95.50 127 ALA A CA 1
ATOM 952 C C . ALA A 1 127 ? -8.390 1.440 9.075 1.00 95.50 127 ALA A C 1
ATOM 954 O O . ALA A 1 127 ? -9.060 2.395 9.457 1.00 95.50 127 ALA A O 1
ATOM 955 N N . ALA A 1 128 ? -8.704 0.185 9.401 1.00 93.06 128 ALA A N 1
ATOM 956 C CA . ALA A 1 128 ? -9.760 -0.136 10.352 1.00 93.06 128 ALA A CA 1
ATOM 957 C C . ALA A 1 128 ? -9.357 0.170 11.809 1.00 93.06 128 ALA A C 1
ATOM 959 O O . ALA A 1 128 ? -10.207 0.502 12.635 1.00 93.06 128 ALA A O 1
ATOM 960 N N . LYS A 1 129 ? -8.059 0.078 12.132 1.00 91.31 129 LYS A N 1
ATOM 961 C CA . LYS A 1 129 ? -7.506 0.381 13.462 1.00 91.31 129 LYS A CA 1
ATOM 962 C C . LYS A 1 129 ? -7.254 1.879 13.678 1.00 91.31 129 LYS A C 1
ATOM 964 O O . LYS A 1 129 ? -7.503 2.394 14.766 1.00 91.31 129 LYS A O 1
ATOM 969 N N . TYR A 1 130 ? -6.691 2.563 12.685 1.00 92.50 130 TYR A N 1
ATOM 970 C CA . TYR A 1 130 ? -6.237 3.949 12.790 1.00 92.50 130 TYR A CA 1
ATOM 971 C C . TYR A 1 130 ? -7.188 4.909 12.075 1.00 92.50 130 TYR A C 1
ATOM 973 O O . TYR A 1 130 ? -7.555 4.702 10.927 1.00 92.50 130 TYR A O 1
ATOM 981 N N . SER A 1 131 ? -7.515 6.033 12.718 1.00 85.75 131 SER A N 1
ATOM 982 C CA . SER A 1 131 ? -8.432 7.040 12.158 1.00 85.75 131 SER A CA 1
ATOM 983 C C . SER A 1 131 ? -7.844 7.859 11.002 1.00 85.75 131 SER A C 1
ATOM 985 O O . SER A 1 131 ? -8.584 8.445 10.214 1.00 85.75 131 SER A O 1
ATOM 987 N N . SER A 1 132 ? -6.514 7.943 10.895 1.00 94.62 132 SER A N 1
ATOM 988 C CA . SER A 1 132 ? -5.848 8.755 9.875 1.00 94.62 132 SER A CA 1
ATOM 989 C C . SER A 1 132 ? -5.565 7.942 8.615 1.00 94.62 132 SER A C 1
ATOM 991 O O . SER A 1 132 ? -4.494 7.355 8.473 1.00 94.62 132 SER A O 1
ATOM 993 N N . LEU A 1 133 ? -6.510 7.970 7.671 1.00 94.31 133 LEU A N 1
ATOM 994 C CA . LEU A 1 133 ? -6.375 7.295 6.377 1.00 94.31 133 LEU A CA 1
ATOM 995 C C . LEU A 1 133 ? -5.115 7.743 5.621 1.00 94.31 133 LEU A C 1
ATOM 997 O O . LEU A 1 133 ? -4.367 6.910 5.129 1.00 94.31 133 LEU A O 1
ATOM 1001 N N . VAL A 1 134 ? -4.836 9.050 5.586 1.00 96.69 134 VAL A N 1
ATOM 1002 C CA . VAL A 1 134 ? -3.658 9.604 4.892 1.00 96.69 134 VAL A CA 1
ATOM 1003 C C . VAL A 1 134 ? -2.353 9.062 5.477 1.00 96.69 134 VAL A C 1
ATOM 1005 O O . VAL A 1 134 ? -1.436 8.741 4.729 1.00 96.69 134 VAL A O 1
ATOM 1008 N N . ALA A 1 135 ? -2.267 8.935 6.804 1.00 97.19 135 ALA A N 1
ATOM 1009 C CA . ALA A 1 135 ? -1.074 8.401 7.452 1.00 97.19 135 ALA A CA 1
ATOM 1010 C C . ALA A 1 135 ? -0.898 6.902 7.190 1.00 97.19 135 ALA A C 1
ATOM 1012 O O . ALA A 1 135 ? 0.233 6.463 7.025 1.00 97.19 135 ALA A O 1
ATOM 1013 N N . VAL A 1 136 ? -1.993 6.133 7.148 1.00 97.44 136 VAL A N 1
ATOM 1014 C CA . VAL A 1 136 ? -1.946 4.707 6.798 1.00 97.44 136 VAL A CA 1
ATOM 1015 C C . VAL A 1 136 ? -1.513 4.548 5.346 1.00 97.44 136 VAL A C 1
ATOM 1017 O O . VAL A 1 136 ? -0.473 3.958 5.108 1.00 97.44 136 VAL A O 1
ATOM 1020 N N . VAL A 1 137 ? -2.225 5.166 4.398 1.00 97.44 137 VAL A N 1
ATOM 1021 C CA . VAL A 1 137 ? -1.934 5.066 2.956 1.00 97.44 137 VAL A CA 1
ATOM 1022 C C . VAL A 1 137 ? -0.512 5.514 2.635 1.00 97.44 137 VAL A C 1
ATOM 1024 O O . VAL A 1 137 ? 0.196 4.829 1.905 1.00 97.44 137 VAL A O 1
ATOM 1027 N N . GLY A 1 138 ? -0.077 6.645 3.197 1.00 97.25 138 GLY A N 1
ATOM 1028 C CA . GLY A 1 138 ? 1.289 7.125 3.007 1.00 97.25 138 GLY A CA 1
ATOM 1029 C C . GLY A 1 138 ? 2.338 6.245 3.684 1.00 97.25 138 GLY A C 1
ATOM 1030 O O . GLY A 1 138 ? 3.474 6.229 3.238 1.00 97.25 138 GLY A O 1
ATOM 1031 N N . GLY A 1 139 ? 1.980 5.541 4.760 1.00 96.81 139 GLY A N 1
ATOM 1032 C CA . GLY A 1 139 ? 2.888 4.631 5.449 1.00 96.81 139 GLY A CA 1
ATOM 1033 C C . GLY A 1 139 ? 3.014 3.276 4.757 1.00 96.81 139 GLY A C 1
ATOM 1034 O O . GLY A 1 139 ? 4.077 2.676 4.818 1.00 96.81 139 GLY A O 1
ATOM 1035 N N . THR A 1 140 ? 1.957 2.796 4.105 1.00 95.88 140 THR A N 1
ATOM 1036 C CA . THR A 1 140 ? 1.916 1.507 3.398 1.00 95.88 140 THR A CA 1
ATOM 1037 C C . THR A 1 140 ? 2.392 1.576 1.941 1.00 95.88 140 THR A C 1
ATOM 1039 O O . THR A 1 140 ? 2.303 0.580 1.240 1.00 95.88 140 THR A O 1
ATOM 1042 N N . THR A 1 141 ? 2.838 2.739 1.466 1.00 94.00 141 THR A N 1
ATOM 1043 C CA . THR A 1 141 ? 3.287 2.986 0.084 1.00 94.00 141 THR A CA 1
ATOM 1044 C C . THR A 1 141 ? 4.771 3.327 0.082 1.00 94.00 141 THR A C 1
ATOM 1046 O O . THR A 1 141 ? 5.490 2.833 -0.813 1.00 94.00 141 THR A O 1
#

Foldseek 3Di:
DVLLQVLQVLLVLLPVQAPLVVQLVVLCVVVVPNVLLVLLLLVLLLVLLLVLLVLLLVVLVVDDPVVLVVLLVVLVVVLVVVSVDHHDDDPVLHDDPDPDDSNPSNNVSNNVVPVPDSLSSSSSNSSSVDVDSVSNSNNSD

Solvent-accessible surface area (backbone atoms only — not comparable to full-atom values): 7543 Å² total; per-residue (Å²): 110,64,55,21,56,53,30,28,53,54,36,52,62,65,51,64,81,26,38,68,56,54,50,51,49,51,50,42,71,73,66,71,49,61,66,43,37,53,54,11,40,55,52,21,41,41,54,52,30,45,53,26,22,51,51,13,40,50,51,46,76,73,49,56,71,71,61,47,53,51,53,47,53,53,51,54,53,52,49,57,58,49,68,72,55,83,62,68,77,56,82,88,77,61,72,74,87,66,97,58,58,68,31,60,47,35,19,52,50,45,39,57,69,50,61,86,31,72,60,35,56,51,33,18,46,47,18,42,74,37,90,53,52,69,39,30,30,64,21,60,89

pLDDT: mean 90.06, std 9.33, range [51.19, 98.19]

Secondary structure (DSSP, 8-state):
-HHHHHHHHHHHHHHTT-HHHHHHHHHHHHH--HHHHHHHHHHHHHHHHHHHHHHHHHHHHHS-HHHHHHHHHHHHHHHHHHTTS-----GGGS----SS-HHHHHHHHHHHHTTT-HHHHHHHHHHHH-S-HHHHHHH--

Sequence (141 aa):
MEAFLVSTGIVALAEIGDKTQLLALVLAAKYRKPIPIIFGILIATLVNHAVAGYVGAWVASAVGAELMRWILGVSFLAMAAWMLVPDKLDDDDGTKSARYGVFLTTFLAFFVVEIGDKTQIATVALAAKYSSLVAVVGGTT